Protein AF-A0A920JM38-F1 (afdb_monomer)

Radius of gyration: 15.93 Å; Cα contacts (8 Å, |Δi|>4): 89; chains: 1; bounding box: 32×27×41 Å

Secondary structure (DSSP, 8-state):
--S--GGGHHHHTTT-SEEEES---HHHHHHHHHHT-EEEE--HHHHHHHHHHHHHHHHHHHHTS-------TT--

Nearest PDB structures (foldseek):
  3wse-assembly1_A  TM=9.065E-01  e=3.510E-03  Methanocaldococcus jannaschii DSM 2661
  3lnl-assembly1_B  TM=6.752E-01  e=5.685E-03  Staphylococcus aureus subsp. aureus N315
  2nyd-assembly1_B-3  TM=6.754E-01  e=1.132E-02  Staphylococcus aureus subsp. aureus N315
  2nyd-assembly1_A-3  TM=6.724E-01  e=1.212E-02  Staphylococcus aureus subsp. aureus N315
  2yyb-assembly1_A  TM=8.451E-01  e=2.342E-01  Thermus thermophilus HB8

Mean predicted aligned error: 4.57 Å

Solvent-accessible surface area (backbone atoms only — not comparable to full-atom values): 4562 Å² total; per-residue (Å²): 75,56,25,74,35,53,87,50,45,85,82,40,55,89,76,46,65,65,50,53,23,9,40,70,56,74,80,54,56,59,51,24,66,79,60,68,29,43,77,42,71,77,34,36,64,73,47,38,51,64,57,52,52,52,50,43,53,52,49,18,63,74,66,75,42,96,64,83,89,86,78,67,94,82,74,127

Structure (mmCIF, N/CA/C/O backbone):
data_AF-A0A920JM38-F1
#
_entry.id   AF-A0A920JM38-F1
#
loop_
_atom_site.group_PDB
_atom_site.id
_atom_site.type_symbol
_atom_site.label_atom_id
_atom_site.label_alt_id
_atom_site.label_comp_id
_atom_site.label_asym_id
_atom_site.label_entity_id
_atom_site.label_seq_id
_atom_site.pdbx_PDB_ins_code
_atom_site.Cartn_x
_atom_site.Cartn_y
_atom_site.Cartn_z
_atom_site.occupancy
_atom_site.B_iso_or_equiv
_atom_site.auth_seq_id
_atom_site.auth_comp_id
_atom_site.auth_asym_id
_atom_site.auth_atom_id
_atom_site.pdbx_PDB_model_num
ATOM 1 N N . MET A 1 1 ? 2.634 -2.591 -3.768 1.00 89.81 1 MET A N 1
ATOM 2 C CA . MET A 1 1 ? 3.031 -2.375 -2.366 1.00 89.81 1 MET A CA 1
ATOM 3 C C . MET A 1 1 ? 2.412 -1.086 -1.864 1.00 89.81 1 MET A C 1
ATOM 5 O O . MET A 1 1 ? 2.522 -0.098 -2.573 1.00 89.81 1 MET A O 1
ATOM 9 N N . PRO A 1 2 ? 1.725 -1.092 -0.712 1.00 91.12 2 PRO A N 1
ATOM 10 C CA . PRO A 1 2 ? 1.197 0.131 -0.114 1.00 91.12 2 PRO A CA 1
ATOM 11 C C . PRO A 1 2 ? 2.296 1.126 0.275 1.00 91.12 2 PRO A C 1
ATOM 13 O O . PRO A 1 2 ? 3.412 0.710 0.591 1.00 91.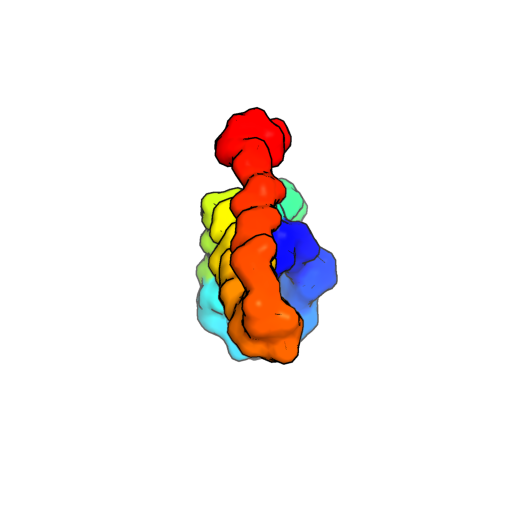12 2 PRO A O 1
ATOM 16 N N . GLY A 1 3 ? 1.969 2.415 0.238 1.00 89.12 3 GLY A N 1
ATOM 17 C CA . GLY A 1 3 ? 2.863 3.510 0.595 1.00 89.12 3 GLY A CA 1
ATOM 18 C C . GLY A 1 3 ? 4.039 3.673 -0.374 1.00 89.12 3 GLY A C 1
ATOM 19 O O . GLY A 1 3 ? 3.903 3.541 -1.598 1.00 89.12 3 GLY A O 1
ATOM 20 N N . SER A 1 4 ? 5.224 3.955 0.169 1.00 87.50 4 SER A N 1
ATOM 21 C CA . SER A 1 4 ? 6.449 4.118 -0.624 1.00 87.50 4 SER A CA 1
ATOM 22 C C . SER A 1 4 ? 7.142 2.774 -0.885 1.00 87.50 4 SER A C 1
ATOM 24 O O . SER A 1 4 ? 8.039 2.330 -0.163 1.00 87.50 4 SER A O 1
ATOM 26 N N . GLY A 1 5 ? 6.713 2.105 -1.957 1.00 85.81 5 GLY A N 1
ATOM 27 C CA . GLY A 1 5 ? 7.264 0.828 -2.417 1.00 85.81 5 GLY A CA 1
ATOM 28 C C . GLY A 1 5 ? 8.501 0.946 -3.312 1.00 85.81 5 GLY A C 1
ATOM 29 O O . GLY A 1 5 ? 9.066 -0.072 -3.701 1.00 85.81 5 GLY A O 1
ATOM 30 N N . THR A 1 6 ? 8.946 2.164 -3.630 1.00 86.31 6 THR A N 1
ATOM 31 C CA . THR A 1 6 ? 10.053 2.426 -4.567 1.00 86.31 6 THR A CA 1
ATOM 32 C C . THR A 1 6 ? 11.357 1.706 -4.187 1.00 86.31 6 THR A C 1
ATOM 34 O O . THR A 1 6 ? 12.113 1.281 -5.057 1.00 86.31 6 THR A O 1
ATOM 37 N N . GLN A 1 7 ? 11.617 1.530 -2.890 1.00 85.94 7 GLN A N 1
ATOM 38 C CA . GLN A 1 7 ? 12.813 0.844 -2.384 1.00 85.94 7 GLN A CA 1
ATOM 39 C C . GLN A 1 7 ? 12.923 -0.625 -2.826 1.00 85.94 7 GLN A C 1
ATOM 41 O O . GLN A 1 7 ? 14.025 -1.156 -2.890 1.00 85.94 7 GLN A O 1
ATOM 46 N N . PHE A 1 8 ? 11.804 -1.265 -3.173 1.00 88.81 8 PHE A N 1
ATOM 47 C CA . PHE A 1 8 ? 11.771 -2.676 -3.558 1.00 88.81 8 PHE A CA 1
ATOM 48 C C . PHE A 1 8 ? 11.939 -2.897 -5.062 1.00 88.81 8 PHE A C 1
ATOM 50 O O . PHE A 1 8 ? 11.999 -4.046 -5.487 1.00 88.81 8 PHE A O 1
ATOM 57 N N . LEU A 1 9 ? 12.018 -1.830 -5.873 1.00 87.50 9 LEU A N 1
ATOM 58 C CA . LEU A 1 9 ? 11.924 -1.930 -7.332 1.00 87.50 9 LEU A CA 1
ATOM 59 C C . LEU A 1 9 ? 12.976 -2.867 -7.946 1.00 87.50 9 LEU A C 1
ATOM 61 O O . LEU A 1 9 ? 12.643 -3.700 -8.782 1.00 87.50 9 LEU A O 1
ATOM 65 N N . GLU A 1 10 ? 14.229 -2.773 -7.502 1.00 88.06 10 GLU A N 1
ATOM 66 C CA . GLU A 1 10 ? 15.325 -3.616 -8.007 1.00 88.06 10 GLU A CA 1
ATOM 67 C C . GLU A 1 10 ? 15.067 -5.112 -7.780 1.00 88.06 10 GLU A C 1
ATOM 69 O O . GLU A 1 10 ? 15.444 -5.947 -8.598 1.00 88.06 10 GLU A O 1
ATOM 74 N N . GLU A 1 11 ? 14.396 -5.464 -6.682 1.00 88.50 11 GLU A N 1
ATOM 75 C CA . GLU A 1 11 ? 14.152 -6.858 -6.312 1.00 88.50 11 GLU A CA 1
ATOM 76 C C . GLU A 1 11 ? 13.009 -7.498 -7.102 1.00 88.50 11 GLU A C 1
ATOM 78 O O . GLU A 1 1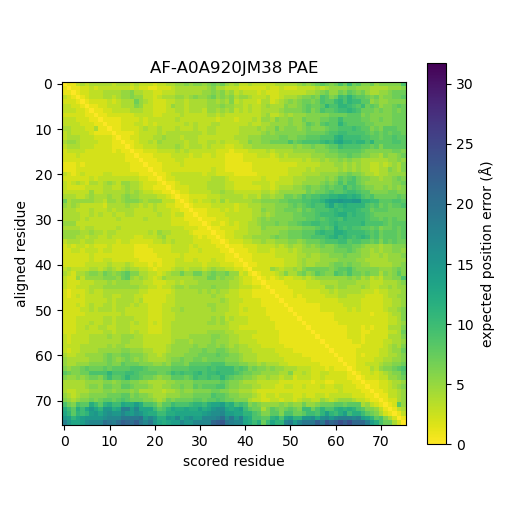1 ? 12.924 -8.728 -7.164 1.00 88.50 11 GLU A O 1
ATOM 83 N N . ILE A 1 12 ? 12.109 -6.688 -7.656 1.00 90.12 12 ILE A N 1
ATOM 84 C CA . ILE A 1 12 ? 10.872 -7.136 -8.310 1.00 90.12 12 ILE A CA 1
ATOM 85 C C . ILE A 1 12 ? 10.906 -6.992 -9.829 1.00 90.12 12 ILE A C 1
ATOM 87 O O . ILE A 1 12 ? 10.082 -7.609 -10.495 1.00 90.12 12 ILE A O 1
ATOM 91 N N . ILE A 1 13 ? 11.840 -6.211 -10.375 1.00 89.00 13 ILE A N 1
ATOM 92 C CA . ILE A 1 13 ? 11.848 -5.797 -11.785 1.00 89.00 13 ILE A CA 1
ATOM 93 C C . ILE A 1 13 ? 11.878 -6.967 -12.773 1.00 89.00 13 ILE A C 1
ATOM 95 O O . ILE A 1 13 ? 11.364 -6.862 -13.876 1.00 89.00 13 ILE A O 1
ATOM 99 N N . SER A 1 14 ? 12.442 -8.103 -12.361 1.00 88.00 14 SER A N 1
ATOM 100 C CA . SER A 1 14 ? 12.517 -9.338 -13.148 1.00 88.00 14 SER A CA 1
ATOM 101 C C . SER A 1 14 ? 11.480 -10.393 -12.750 1.00 88.00 14 SER A C 1
ATOM 103 O O . SER A 1 14 ? 11.525 -11.517 -13.247 1.00 88.00 14 SER A O 1
ATOM 105 N N . LYS A 1 15 ? 10.580 -10.072 -11.814 1.00 92.62 15 LYS A N 1
ATOM 106 C CA . LYS A 1 15 ? 9.634 -11.023 -11.206 1.00 92.62 15 LYS A CA 1
ATOM 107 C C . LYS A 1 15 ? 8.179 -10.751 -11.565 1.00 92.62 15 LYS A C 1
ATOM 109 O O . LYS A 1 15 ? 7.346 -11.626 -11.337 1.00 92.62 15 LYS A O 1
ATOM 114 N N . VAL A 1 16 ? 7.860 -9.550 -12.041 1.00 93.56 16 VAL A N 1
ATOM 115 C CA . VAL A 1 16 ? 6.483 -9.117 -12.296 1.00 93.56 16 VAL A CA 1
ATOM 116 C C . VAL A 1 16 ? 6.404 -8.305 -13.580 1.00 93.56 16 VAL A C 1
ATOM 118 O O . VAL A 1 16 ? 7.338 -7.584 -13.911 1.00 93.56 16 VAL A O 1
ATOM 121 N N . ASP A 1 17 ? 5.258 -8.368 -14.251 1.00 93.81 17 ASP A N 1
ATOM 122 C CA . ASP A 1 17 ? 4.976 -7.528 -15.421 1.00 93.81 17 ASP A CA 1
ATOM 123 C C . ASP A 1 17 ? 4.507 -6.121 -15.018 1.00 93.81 17 ASP A C 1
ATOM 125 O O . ASP A 1 17 ? 4.691 -5.151 -15.752 1.00 93.81 17 ASP A O 1
ATOM 129 N N . VAL A 1 18 ? 3.880 -6.001 -13.840 1.00 94.12 18 VAL A N 1
ATOM 130 C CA . VAL A 1 18 ? 3.298 -4.752 -13.335 1.00 94.12 18 VAL A CA 1
ATOM 131 C C . VAL A 1 18 ? 3.608 -4.572 -11.851 1.00 94.12 18 VAL A C 1
ATOM 133 O O . VAL A 1 18 ? 3.371 -5.466 -11.036 1.00 94.12 18 VAL A O 1
ATOM 136 N N . PHE A 1 19 ? 4.069 -3.377 -11.485 1.00 93.69 19 PHE A N 1
ATOM 137 C CA . PHE A 1 19 ? 4.262 -2.937 -10.111 1.00 93.69 19 PHE A CA 1
ATOM 138 C C . PHE A 1 19 ? 3.367 -1.743 -9.772 1.00 93.69 19 PHE A C 1
ATOM 140 O O . PHE A 1 19 ? 3.466 -0.668 -10.362 1.00 93.69 19 PHE A O 1
ATOM 147 N N . ILE A 1 20 ? 2.507 -1.938 -8.773 1.00 93.56 20 ILE A N 1
ATOM 148 C CA . ILE A 1 20 ? 1.558 -0.931 -8.289 1.00 93.56 20 ILE A CA 1
ATOM 149 C C . ILE A 1 20 ? 2.020 -0.446 -6.918 1.00 93.56 20 ILE A C 1
ATOM 151 O O . ILE A 1 20 ? 2.193 -1.270 -6.013 1.00 93.56 20 ILE A O 1
ATOM 155 N N . THR A 1 21 ? 2.205 0.859 -6.731 1.00 92.81 21 THR A N 1
ATOM 156 C CA . THR A 1 21 ? 2.630 1.437 -5.447 1.00 92.81 21 THR A CA 1
ATOM 157 C C . THR A 1 21 ? 2.024 2.813 -5.187 1.00 92.81 21 THR A C 1
ATOM 159 O O . THR A 1 21 ? 1.419 3.413 -6.074 1.00 92.81 21 THR A O 1
ATOM 162 N N . GLY A 1 22 ? 2.149 3.298 -3.951 1.00 91.12 22 GLY A N 1
ATOM 163 C CA . GLY A 1 22 ? 1.685 4.622 -3.562 1.00 91.12 22 GLY A CA 1
ATOM 164 C C . GLY A 1 22 ? 2.526 5.736 -4.176 1.00 91.12 22 GLY A C 1
ATOM 165 O O . GLY A 1 22 ? 1.993 6.518 -4.957 1.00 91.12 22 GLY A O 1
ATOM 166 N N . ASP A 1 23 ? 3.833 5.731 -3.899 1.00 89.50 23 ASP A N 1
ATOM 167 C CA . ASP A 1 23 ? 4.784 6.719 -4.428 1.00 89.50 23 ASP A CA 1
ATOM 168 C C . ASP A 1 23 ? 5.888 6.085 -5.272 1.00 89.50 23 ASP A C 1
ATOM 170 O O . ASP A 1 23 ? 6.465 5.056 -4.893 1.00 89.50 23 ASP A O 1
ATOM 174 N N . ILE A 1 24 ? 6.223 6.753 -6.381 1.00 88.44 24 ILE A N 1
ATOM 175 C CA . ILE A 1 24 ? 7.350 6.421 -7.255 1.00 88.44 24 ILE A CA 1
ATOM 176 C C . ILE A 1 24 ? 8.276 7.633 -7.367 1.00 88.44 24 ILE A C 1
ATOM 178 O O . ILE A 1 24 ? 7.865 8.710 -7.793 1.00 88.44 24 ILE A O 1
ATOM 182 N N . SER A 1 25 ? 9.554 7.481 -7.006 1.00 85.00 25 SER A N 1
ATOM 183 C CA . SER A 1 25 ? 10.527 8.557 -7.248 1.00 85.00 25 SER A CA 1
ATOM 184 C C . SER A 1 25 ? 10.883 8.652 -8.735 1.00 85.00 25 SER A C 1
ATOM 186 O O . SER A 1 25 ? 11.065 7.632 -9.396 1.00 85.00 25 SER A O 1
ATOM 188 N N . HIS A 1 26 ? 11.104 9.871 -9.239 1.00 81.75 26 HIS A N 1
ATOM 189 C CA . HIS A 1 26 ? 11.378 10.145 -10.659 1.00 81.75 26 HIS A CA 1
ATOM 190 C C . HIS A 1 26 ? 12.457 9.243 -11.290 1.00 81.75 26 HIS A C 1
ATOM 192 O O . HIS A 1 26 ? 12.296 8.772 -12.411 1.00 81.75 26 HIS A O 1
ATOM 198 N N . ARG A 1 27 ? 13.550 8.952 -10.567 1.00 81.62 27 ARG A N 1
ATOM 199 C CA . ARG A 1 27 ? 14.634 8.067 -11.041 1.00 81.62 27 ARG A CA 1
ATOM 200 C C . ARG A 1 27 ? 14.132 6.694 -11.502 1.00 81.62 27 ARG A C 1
ATOM 202 O O . ARG A 1 27 ? 14.711 6.105 -12.404 1.00 81.62 27 ARG A O 1
ATOM 209 N N . TYR A 1 28 ? 13.088 6.181 -10.864 1.00 83.88 28 TYR A N 1
ATOM 210 C CA . TYR A 1 28 ? 12.591 4.831 -11.092 1.00 83.88 28 TYR A CA 1
ATOM 211 C C . TYR A 1 28 ? 11.546 4.745 -12.200 1.00 83.88 28 TYR A C 1
ATOM 213 O O . TYR A 1 28 ? 11.350 3.658 -12.730 1.00 83.88 28 TYR A O 1
ATOM 221 N N . LEU A 1 29 ? 10.950 5.872 -12.606 1.00 83.19 29 LEU A N 1
ATOM 222 C CA . LEU A 1 29 ? 10.088 5.915 -13.790 1.00 83.19 29 LEU A CA 1
ATOM 223 C C . LEU A 1 29 ? 10.878 5.545 -15.050 1.00 83.19 29 LEU A C 1
ATOM 225 O O . LEU A 1 29 ? 10.471 4.650 -15.779 1.00 83.19 29 LEU A O 1
ATOM 229 N N . LEU A 1 30 ? 12.066 6.136 -15.226 1.00 86.00 30 LEU A N 1
ATOM 230 C CA . LEU A 1 30 ? 12.963 5.825 -16.34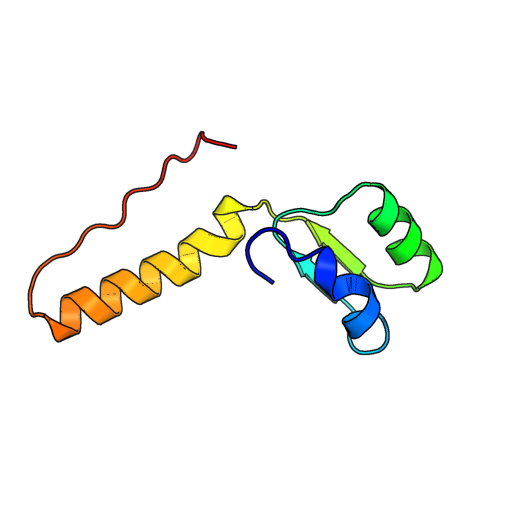9 1.00 86.00 30 LEU A CA 1
ATOM 231 C C . LEU A 1 30 ? 13.377 4.349 -16.371 1.00 86.00 30 LEU A C 1
ATOM 233 O O . LEU A 1 30 ? 13.505 3.736 -17.425 1.00 86.00 30 LEU A O 1
ATOM 237 N N . LYS A 1 31 ? 13.557 3.762 -15.187 1.00 84.62 31 LYS A N 1
ATOM 238 C CA . LYS A 1 31 ? 13.942 2.360 -15.057 1.00 84.62 31 LYS A CA 1
ATOM 239 C C . LYS A 1 31 ? 12.808 1.402 -15.437 1.00 84.62 31 LYS A C 1
ATOM 241 O O . LYS A 1 31 ? 13.085 0.304 -15.914 1.00 84.62 31 LYS A O 1
ATOM 246 N N . GLY A 1 32 ? 11.550 1.810 -15.261 1.00 85.44 32 GLY A N 1
ATOM 247 C CA . GLY A 1 32 ? 10.393 1.070 -15.770 1.00 85.44 32 GLY A CA 1
ATOM 248 C C . GLY A 1 32 ? 10.435 0.925 -17.290 1.00 85.44 32 GLY A C 1
ATOM 249 O O . GLY A 1 32 ? 10.307 -0.189 -17.794 1.00 85.44 32 GLY A O 1
ATOM 250 N N . ASP A 1 33 ? 10.733 2.017 -17.999 1.00 85.25 33 ASP A N 1
ATOM 251 C CA . ASP A 1 33 ? 10.842 2.021 -19.463 1.00 85.25 33 ASP A CA 1
ATOM 252 C C . ASP A 1 33 ? 11.981 1.114 -19.957 1.00 85.25 33 ASP A C 1
ATOM 254 O O . ASP A 1 33 ? 11.779 0.294 -20.851 1.00 85.25 33 ASP A O 1
ATOM 258 N N . GLU A 1 34 ? 13.166 1.198 -19.340 1.00 89.00 34 GLU A N 1
ATOM 259 C CA . GLU A 1 34 ? 14.321 0.356 -19.699 1.00 89.00 34 GLU A CA 1
ATOM 260 C C . GLU A 1 34 ? 14.043 -1.143 -19.523 1.00 89.00 34 GLU A C 1
ATOM 262 O O . GLU A 1 34 ? 14.558 -1.981 -20.266 1.00 89.00 34 GLU A O 1
ATOM 267 N N . THR A 1 35 ? 13.232 -1.492 -18.526 1.00 89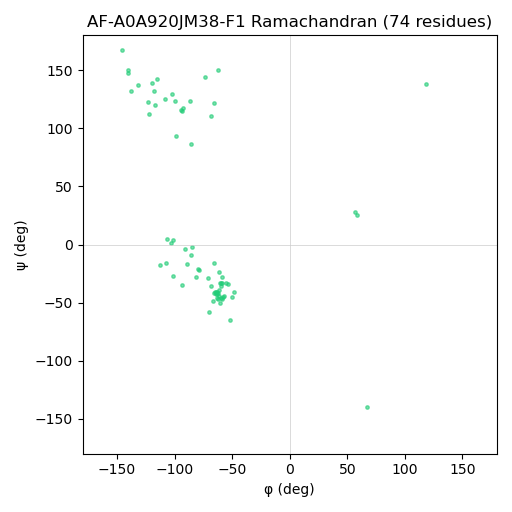.44 35 THR A N 1
ATOM 268 C CA . THR A 1 35 ? 12.991 -2.884 -18.127 1.00 89.44 35 THR A CA 1
ATOM 269 C C . THR A 1 35 ? 11.662 -3.448 -18.603 1.00 89.44 35 THR A C 1
ATOM 271 O O . THR A 1 35 ? 11.388 -4.617 -18.352 1.00 89.44 35 THR A O 1
ATOM 274 N N . HIS A 1 36 ? 10.871 -2.661 -19.337 1.00 90.00 36 HIS A N 1
ATOM 275 C CA . HIS A 1 36 ? 9.517 -3.019 -19.7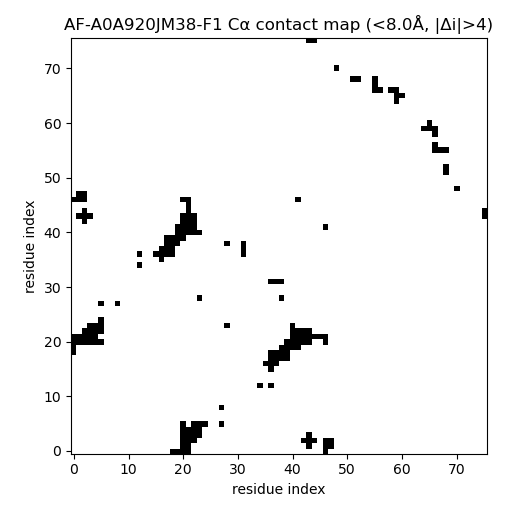69 1.00 90.00 36 HIS A CA 1
ATOM 276 C C . HIS A 1 36 ? 8.585 -3.380 -18.594 1.00 90.00 36 HIS A C 1
ATOM 278 O O . HIS A 1 36 ? 7.633 -4.143 -18.761 1.00 90.00 36 HIS A O 1
ATOM 284 N N . LEU A 1 37 ? 8.846 -2.823 -17.406 1.00 92.50 37 LEU A N 1
ATOM 285 C CA . LEU A 1 37 ? 8.020 -3.007 -16.216 1.00 92.50 37 LEU A CA 1
ATOM 286 C C . LEU A 1 37 ? 6.885 -1.978 -16.210 1.00 92.50 37 LEU A C 1
ATOM 288 O O . LEU A 1 37 ? 7.127 -0.770 -16.190 1.00 92.50 37 LEU A O 1
ATOM 292 N N . GLY A 1 38 ? 5.637 -2.442 -16.139 1.00 92.25 38 GLY A N 1
ATOM 293 C CA . GLY A 1 38 ? 4.483 -1.564 -15.975 1.00 92.25 38 GLY A CA 1
ATOM 294 C C . GLY A 1 38 ? 4.466 -0.919 -14.589 1.00 92.25 38 GLY A C 1
ATOM 295 O O . GLY A 1 38 ? 4.209 -1.595 -13.597 1.00 92.25 38 GLY A O 1
ATOM 296 N N . LEU A 1 39 ? 4.706 0.389 -14.500 1.00 92.19 39 LEU A N 1
ATOM 297 C CA . LEU A 1 39 ? 4.673 1.134 -13.239 1.00 92.19 39 LEU A CA 1
ATOM 298 C C . LEU A 1 39 ? 3.347 1.877 -13.071 1.00 92.19 39 LEU A C 1
ATOM 300 O O . LEU A 1 39 ? 2.979 2.698 -13.907 1.00 92.19 39 LEU A O 1
ATOM 304 N N . ILE A 1 40 ? 2.645 1.618 -11.966 1.00 91.62 40 ILE A N 1
ATOM 305 C CA . ILE A 1 40 ? 1.391 2.299 -11.626 1.00 91.62 40 ILE A CA 1
ATOM 306 C C . ILE A 1 40 ? 1.540 2.971 -10.263 1.00 91.62 40 ILE A C 1
ATOM 308 O O . ILE A 1 40 ? 1.619 2.305 -9.227 1.00 91.62 40 ILE A O 1
ATOM 312 N N . GLN A 1 41 ? 1.542 4.303 -10.269 1.00 90.31 41 GLN A N 1
ATOM 313 C CA . GLN A 1 41 ? 1.471 5.114 -9.060 1.00 90.31 41 GLN A CA 1
ATOM 314 C C . GLN A 1 41 ? 0.009 5.447 -8.765 1.00 90.31 41 GLN A C 1
ATOM 316 O O . GLN A 1 41 ? -0.651 6.095 -9.574 1.00 90.31 41 GLN A O 1
ATOM 321 N N . VAL A 1 42 ? -0.499 4.986 -7.623 1.00 87.56 42 VAL A N 1
ATOM 322 C CA . VAL A 1 42 ? -1.911 5.180 -7.262 1.00 87.56 42 VAL A CA 1
ATOM 323 C C . VAL A 1 42 ? -2.099 6.308 -6.261 1.00 87.56 42 VAL A C 1
ATOM 325 O O . VAL A 1 42 ? -3.171 6.895 -6.354 1.00 87.56 42 VAL A O 1
ATOM 328 N N . ASN A 1 43 ? -1.083 6.616 -5.415 1.00 86.81 43 ASN A N 1
ATOM 329 C CA . ASN A 1 43 ? -1.045 7.544 -4.253 1.00 86.81 43 ASN A CA 1
ATOM 330 C C . ASN A 1 43 ? -0.734 6.823 -2.915 1.00 86.81 43 ASN A C 1
ATOM 332 O O . ASN A 1 43 ? -1.274 5.742 -2.658 1.00 86.81 43 ASN A O 1
ATOM 336 N N . HIS A 1 44 ? 0.119 7.414 -2.060 1.00 86.88 44 HIS A N 1
ATOM 337 C CA . HIS A 1 44 ? 0.551 6.839 -0.774 1.00 86.88 44 HIS A CA 1
ATOM 338 C C . HIS A 1 44 ? -0.620 6.399 0.109 1.00 86.88 44 HIS A C 1
ATOM 340 O O . HIS A 1 44 ? -0.815 5.199 0.321 1.00 86.88 44 HIS A O 1
ATOM 346 N N . LEU A 1 45 ? -1.442 7.347 0.563 1.00 88.19 45 LEU A N 1
ATOM 347 C CA . LEU A 1 45 ? -2.546 7.086 1.483 1.00 88.19 45 LEU A CA 1
ATOM 348 C C . LEU A 1 45 ? -3.591 6.156 0.878 1.00 88.19 45 LEU A C 1
ATOM 350 O O . LEU A 1 45 ? -4.082 5.239 1.540 1.00 88.19 45 LEU A O 1
ATOM 354 N N . SER A 1 46 ? -3.911 6.357 -0.399 1.00 87.62 46 SER A N 1
ATOM 355 C CA . SER A 1 46 ? -4.923 5.570 -1.107 1.00 87.62 46 SER A CA 1
ATOM 356 C C . SER A 1 46 ? -4.596 4.077 -1.114 1.00 87.62 46 SER A C 1
ATOM 358 O O . SER A 1 46 ? -5.498 3.242 -1.040 1.00 87.62 46 SER A O 1
ATOM 360 N N . THR A 1 47 ? -3.309 3.725 -1.154 1.00 91.25 47 THR A N 1
ATOM 361 C CA . THR A 1 47 ? -2.874 2.323 -1.106 1.00 91.25 47 THR A CA 1
ATOM 362 C C . THR A 1 47 ? -2.864 1.718 0.303 1.00 91.25 47 THR A C 1
ATOM 364 O O . THR A 1 47 ? -2.946 0.496 0.432 1.00 91.25 47 THR A O 1
ATOM 367 N N . GLU A 1 48 ? -2.815 2.536 1.356 1.00 91.12 48 GLU A N 1
ATOM 368 C CA . GLU A 1 48 ? -2.753 2.087 2.756 1.00 91.12 48 GLU A CA 1
ATOM 369 C C . GLU A 1 48 ? -4.132 1.986 3.427 1.00 91.12 48 GLU A C 1
ATOM 371 O O . GLU A 1 48 ? -4.375 1.060 4.212 1.00 91.12 48 GLU A O 1
ATOM 376 N N . ILE A 1 49 ? -5.067 2.880 3.075 1.00 92.12 49 ILE A N 1
ATOM 377 C CA . ILE A 1 49 ? -6.432 2.939 3.633 1.00 92.12 49 ILE A CA 1
ATOM 378 C C . ILE A 1 49 ? -7.152 1.578 3.617 1.00 92.12 49 ILE A C 1
ATOM 380 O O . ILE A 1 49 ? -7.750 1.222 4.641 1.00 92.12 49 ILE A O 1
ATOM 384 N N . PRO A 1 50 ? -7.121 0.777 2.530 1.00 92.75 50 PRO A N 1
ATOM 385 C CA . PRO A 1 50 ? -7.798 -0.519 2.514 1.00 92.75 50 PRO A CA 1
ATOM 386 C C . PRO A 1 50 ? -7.251 -1.490 3.570 1.00 92.75 50 PRO A C 1
ATOM 388 O O . PRO A 1 50 ? -8.020 -2.202 4.220 1.00 92.75 50 PRO A O 1
ATOM 391 N N . GLY A 1 51 ? -5.928 -1.499 3.771 1.00 94.38 51 GLY A N 1
ATOM 392 C CA . GLY A 1 51 ? -5.262 -2.348 4.758 1.00 94.38 51 GLY A CA 1
ATOM 393 C C . GLY A 1 51 ? -5.632 -1.953 6.185 1.00 94.38 51 GLY A C 1
ATOM 394 O O . GLY A 1 51 ? -6.060 -2.803 6.970 1.00 94.38 51 GLY A O 1
ATOM 395 N N . MET A 1 52 ? -5.555 -0.656 6.489 1.00 94.94 52 MET A N 1
ATOM 396 C CA . MET A 1 52 ? -5.913 -0.128 7.807 1.00 94.94 52 MET A CA 1
ATOM 397 C C . MET A 1 52 ? -7.393 -0.308 8.136 1.00 94.94 52 MET A C 1
ATOM 399 O O . MET A 1 52 ? -7.729 -0.725 9.243 1.00 94.94 52 MET A O 1
ATOM 403 N N . THR A 1 53 ? -8.277 -0.090 7.164 1.00 94.69 53 THR A N 1
ATOM 404 C CA . THR A 1 53 ? -9.720 -0.313 7.332 1.00 94.69 53 THR A CA 1
ATOM 405 C C . THR A 1 53 ? -10.005 -1.767 7.706 1.00 94.69 53 THR A C 1
ATOM 407 O O . THR A 1 53 ? -10.734 -2.046 8.658 1.00 94.69 53 THR A O 1
ATOM 410 N N . ARG A 1 54 ? -9.385 -2.722 6.999 1.00 96.25 54 ARG A N 1
ATOM 411 C CA . ARG A 1 54 ? -9.544 -4.150 7.298 1.00 96.25 54 ARG A CA 1
ATOM 412 C C . ARG A 1 54 ? -8.988 -4.513 8.675 1.00 96.25 54 ARG A C 1
ATOM 414 O O . ARG A 1 54 ? -9.607 -5.301 9.388 1.00 96.25 54 ARG A O 1
ATOM 421 N N . PHE A 1 55 ? -7.844 -3.945 9.047 1.00 96.94 55 PHE A N 1
ATOM 422 C CA . PHE A 1 55 ? -7.239 -4.153 10.359 1.00 96.94 55 PHE A CA 1
ATOM 423 C C . PHE A 1 55 ? -8.159 -3.678 11.492 1.00 96.94 55 PHE A C 1
ATOM 425 O O . PHE A 1 55 ? -8.455 -4.457 12.396 1.00 96.94 55 PHE A O 1
ATOM 432 N N . VAL A 1 56 ? -8.669 -2.446 11.409 1.00 97.12 56 VAL A N 1
ATOM 433 C CA . VAL A 1 56 ? -9.558 -1.872 12.430 1.00 97.12 56 VAL A CA 1
ATOM 434 C C . VAL A 1 56 ? -10.861 -2.661 12.543 1.00 97.12 56 VAL A C 1
ATOM 436 O O . VAL A 1 56 ? -11.281 -2.962 13.657 1.00 97.12 56 VAL A O 1
ATOM 439 N N . ASN A 1 57 ? -11.449 -3.094 11.424 1.00 96.56 57 ASN A N 1
ATOM 440 C CA . ASN A 1 57 ? -12.648 -3.939 11.443 1.00 96.56 57 ASN A CA 1
ATOM 441 C C . ASN A 1 57 ? -12.403 -5.280 12.152 1.00 96.56 57 ASN A C 1
ATOM 443 O O . ASN A 1 57 ? -13.207 -5.709 12.979 1.00 96.56 57 ASN A O 1
ATOM 447 N N . ASN A 1 58 ? -11.279 -5.941 11.863 1.00 97.62 58 ASN A N 1
ATOM 448 C CA . ASN A 1 58 ? -10.927 -7.200 12.518 1.00 97.62 58 ASN A CA 1
ATOM 449 C C . ASN A 1 58 ? -10.700 -7.009 14.022 1.00 97.62 58 ASN A C 1
ATOM 451 O O . ASN A 1 58 ? -11.171 -7.817 14.821 1.00 97.62 58 ASN A O 1
ATOM 455 N N . LEU A 1 59 ? -10.010 -5.933 14.401 1.00 97.62 59 LEU A N 1
ATOM 456 C CA . LEU A 1 59 ? -9.743 -5.607 15.797 1.00 97.62 59 LEU A CA 1
ATOM 457 C C . LEU A 1 59 ? -11.034 -5.261 16.550 1.00 97.62 59 LEU A C 1
ATOM 459 O O . LEU A 1 59 ? -11.240 -5.736 17.663 1.00 97.62 59 LEU A O 1
ATOM 463 N N . SER A 1 60 ? -11.931 -4.500 15.922 1.00 97.38 60 SER A N 1
ATOM 464 C CA . SER A 1 60 ? -13.245 -4.161 16.472 1.00 97.38 60 SER A CA 1
ATOM 465 C C . SER A 1 60 ? -14.060 -5.420 16.776 1.00 97.38 60 SER A C 1
ATOM 467 O O . SER A 1 60 ? -14.583 -5.568 17.881 1.00 97.38 60 SER A O 1
ATOM 469 N N . ASN A 1 61 ? -14.070 -6.378 15.843 1.00 97.00 61 ASN A N 1
ATOM 470 C CA . ASN A 1 61 ? -14.737 -7.666 16.027 1.00 97.00 61 ASN A CA 1
ATOM 471 C C . ASN A 1 61 ? -14.118 -8.488 17.167 1.00 97.00 61 ASN A C 1
ATOM 473 O O . ASN A 1 61 ? -14.846 -9.084 17.955 1.00 97.00 61 ASN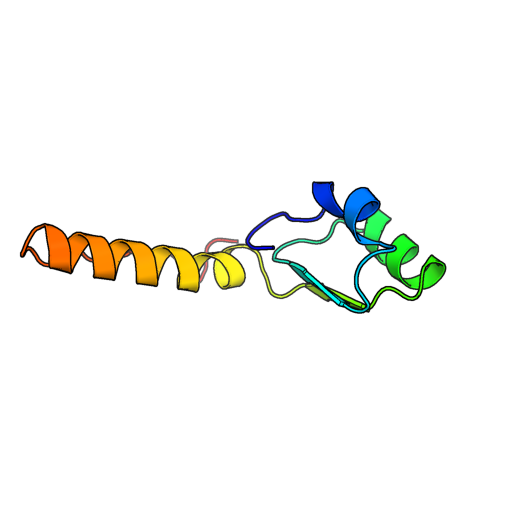 A O 1
ATOM 477 N N . GLN A 1 62 ? -12.786 -8.521 17.272 1.00 97.69 62 GLN A N 1
ATOM 478 C CA . GLN A 1 62 ? -12.092 -9.273 18.325 1.00 97.69 62 GLN A CA 1
ATOM 479 C C . GLN A 1 62 ? -12.299 -8.681 19.722 1.00 97.69 62 GLN A C 1
ATOM 481 O O . GLN A 1 62 ? -12.389 -9.427 20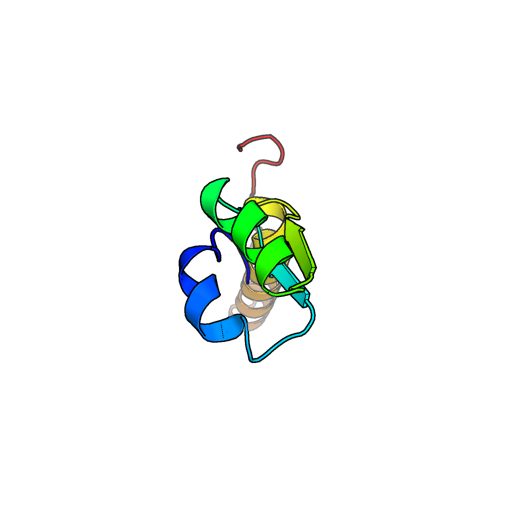.693 1.00 97.69 62 GLN A O 1
ATOM 486 N N . LEU A 1 63 ? -12.381 -7.355 19.829 1.00 96.88 63 LEU A N 1
ATOM 487 C CA . LEU A 1 63 ? -12.583 -6.655 21.097 1.00 96.88 63 LEU A CA 1
ATOM 488 C C . LEU A 1 63 ? -14.063 -6.521 21.482 1.00 96.88 63 LEU A C 1
ATOM 490 O O . LEU A 1 63 ? -14.362 -6.049 22.579 1.00 96.88 63 LEU A O 1
ATOM 494 N N . GLY A 1 64 ? -14.990 -6.869 20.582 1.00 97.00 64 GLY A N 1
ATOM 495 C CA . GLY A 1 64 ? -16.426 -6.647 20.776 1.00 97.00 64 GLY A CA 1
ATOM 496 C C . GL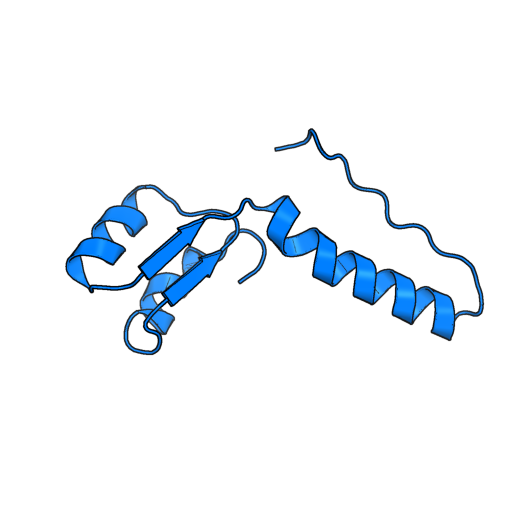Y A 1 64 ? -16.779 -5.172 21.006 1.00 97.00 64 GLY A C 1
ATOM 497 O O . GLY A 1 64 ? -17.766 -4.870 21.669 1.00 97.00 64 GLY A O 1
ATOM 498 N N . THR A 1 65 ? -15.945 -4.255 20.508 1.00 96.50 65 THR A N 1
ATOM 499 C CA . THR A 1 65 ? -16.050 -2.807 20.728 1.00 96.50 65 THR A CA 1
ATOM 500 C C . THR A 1 65 ? -15.926 -2.091 19.393 1.00 96.50 65 THR A C 1
ATOM 502 O O . THR A 1 65 ? -15.062 -2.438 18.588 1.00 96.50 65 THR A O 1
ATOM 505 N N . GLN A 1 66 ? -16.764 -1.082 19.149 1.00 95.31 66 GLN A N 1
ATOM 506 C CA . GLN A 1 66 ? -16.695 -0.272 17.933 1.00 95.31 66 GLN A CA 1
ATOM 507 C C . GLN A 1 66 ? -15.393 0.535 17.906 1.00 95.31 66 GLN A C 1
ATOM 509 O O . GLN A 1 66 ? -15.123 1.323 18.812 1.00 95.31 66 GLN A O 1
ATOM 514 N N . LEU A 1 67 ? -14.598 0.335 16.856 1.00 96.19 67 LEU A N 1
ATOM 515 C CA . LEU A 1 67 ? -13.417 1.139 16.560 1.00 96.19 67 LEU A CA 1
ATOM 516 C C . LEU A 1 67 ? -13.630 1.888 15.248 1.00 96.19 67 LEU A C 1
ATOM 518 O O . LEU A 1 67 ? -14.175 1.334 14.296 1.00 96.19 67 LEU A O 1
ATOM 522 N N . GLU A 1 68 ? -13.151 3.127 15.189 1.00 94.06 68 GLU A N 1
ATOM 523 C CA . GLU A 1 68 ? -13.239 3.968 13.998 1.00 94.06 68 GLU A CA 1
ATOM 524 C C . GLU A 1 68 ? -11.843 4.328 13.494 1.00 94.06 68 GLU A C 1
ATOM 526 O O . GLU A 1 68 ? -10.963 4.732 14.257 1.00 94.06 68 GLU A O 1
ATOM 531 N N . TYR A 1 69 ? -11.638 4.155 12.188 1.00 93.19 69 TYR A N 1
ATOM 532 C CA . TYR A 1 69 ? -10.409 4.542 11.510 1.00 93.19 69 TYR A CA 1
ATOM 533 C C . TYR A 1 69 ? -10.565 5.940 10.911 1.00 93.19 69 TYR A C 1
ATOM 535 O O . TYR A 1 69 ? -11.363 6.143 9.994 1.00 93.19 69 TYR A O 1
ATOM 543 N N . PHE A 1 70 ? -9.771 6.888 11.404 1.00 91.19 70 PHE A N 1
ATOM 544 C CA . PHE A 1 70 ? -9.731 8.253 10.891 1.00 91.19 70 PHE A CA 1
ATOM 545 C C . PHE A 1 70 ? -8.500 8.455 10.013 1.00 91.19 70 PHE A C 1
ATOM 547 O O . PHE A 1 70 ? -7.376 8.167 10.420 1.00 91.19 70 PHE A O 1
ATOM 554 N N . TYR A 1 71 ? -8.715 8.998 8.819 1.00 86.12 71 TYR A N 1
ATOM 555 C CA . TYR A 1 71 ? -7.658 9.435 7.917 1.00 86.12 71 TYR A CA 1
ATOM 556 C C . TYR A 1 71 ? -8.071 10.748 7.254 1.00 86.12 71 TYR A C 1
ATOM 558 O O . TYR A 1 71 ? -9.256 10.998 7.017 1.00 86.12 71 TYR A O 1
ATOM 566 N N . ASN A 1 72 ? -7.094 11.605 6.967 1.00 84.81 72 ASN A N 1
ATOM 567 C CA . ASN A 1 72 ? -7.343 12.868 6.290 1.00 84.81 72 ASN A CA 1
ATOM 568 C C . ASN A 1 72 ? -7.161 12.685 4.781 1.00 84.81 72 ASN A C 1
ATOM 570 O O . ASN A 1 72 ? -6.056 12.440 4.314 1.00 84.81 72 ASN A O 1
ATOM 574 N N . LYS A 1 73 ? -8.249 12.844 4.022 1.00 71.50 73 LYS A N 1
ATOM 575 C CA . LYS A 1 73 ? -8.248 12.740 2.553 1.00 71.50 73 LYS A CA 1
ATOM 576 C C . LYS A 1 73 ? -7.440 13.834 1.850 1.00 71.50 73 LYS A C 1
ATOM 578 O O . LYS A 1 73 ? -7.176 13.699 0.664 1.00 71.50 73 L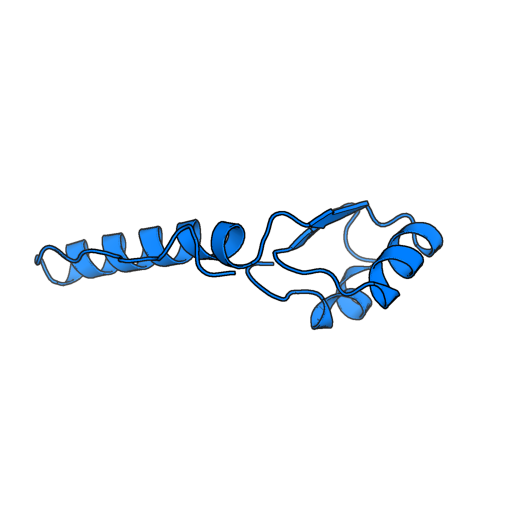YS A O 1
ATOM 583 N N . TYR A 1 74 ? -7.109 14.915 2.552 1.00 71.50 74 TYR A N 1
ATOM 584 C CA . TYR A 1 74 ? -6.396 16.071 2.005 1.00 71.50 74 TYR A CA 1
ATOM 585 C C . TYR A 1 74 ? -4.940 16.156 2.466 1.00 71.50 74 TYR A C 1
ATOM 587 O O . TYR A 1 74 ? -4.294 17.168 2.214 1.00 71.50 74 TYR A O 1
ATOM 595 N N . TYR A 1 75 ? -4.450 15.163 3.213 1.00 62.41 75 TYR A N 1
ATOM 596 C CA . TYR A 1 75 ? -3.095 15.191 3.747 1.00 62.41 75 TYR A CA 1
ATOM 597 C C . TYR A 1 75 ? -2.176 14.357 2.868 1.00 62.41 75 TYR A C 1
ATOM 599 O O . TYR A 1 75 ? -2.071 13.156 3.062 1.00 62.41 75 TYR A O 1
ATOM 607 N N . GLU A 1 76 ? -1.523 15.001 1.911 1.00 56.25 76 GLU A N 1
ATOM 608 C CA . GLU A 1 76 ? -0.482 14.408 1.072 1.00 56.25 76 GLU A CA 1
ATOM 609 C C . GLU A 1 76 ? 0.634 15.403 0.797 1.00 56.25 76 GLU A C 1
ATOM 611 O O . GLU A 1 76 ? 0.304 16.589 0.556 1.00 56.25 76 GLU A O 1
#

pLDDT: mean 89.45, std 7.19, range [56.25, 97.69]

Foldseek 3Di:
DAAPPQVCCVVCLVPDQEDEYADHDPVCVVVCVVSNRHYHHDHRVVRCVVVVVVVQVVVCVVVVHDDDDDDDPPDD

Sequence (76 aa):
MPGSGTQFLEEIISKVDVFITGDISHRYLLKGDETHLGLIQVNHLSTEIPGMTRFVNNLSNQLGTQLEYFYNKYYE